Protein AF-A0A7J3WZT4-F1 (afdb_monomer_lite)

pLDDT: mean 79.29, std 18.12, range [39.56, 96.19]

Structure (mmCIF, N/CA/C/O backbone):
data_AF-A0A7J3WZT4-F1
#
_entry.id   AF-A0A7J3WZT4-F1
#
loop_
_atom_site.group_PDB
_atom_site.id
_atom_site.type_symbol
_atom_site.label_atom_id
_atom_site.label_alt_id
_atom_site.label_comp_id
_atom_site.label_asym_id
_atom_site.label_entity_id
_atom_site.label_seq_id
_atom_site.pdbx_PDB_ins_code
_atom_site.Cartn_x
_atom_site.Cartn_y
_atom_site.Cartn_z
_atom_site.occupancy
_atom_site.B_iso_or_equiv
_atom_site.auth_seq_id
_atom_site.auth_comp_id
_atom_site.auth_asym_id
_atom_site.auth_atom_id
_atom_site.pdbx_PDB_model_num
ATOM 1 N N . MET A 1 1 ? 6.155 7.592 3.680 1.00 84.69 1 MET A N 1
ATOM 2 C CA . MET A 1 1 ? 4.956 7.607 4.541 1.00 84.69 1 MET A CA 1
ATOM 3 C C . MET A 1 1 ? 4.592 6.200 4.969 1.00 84.69 1 MET A C 1
ATOM 5 O O . MET A 1 1 ? 4.856 5.254 4.234 1.00 84.69 1 MET A O 1
ATOM 9 N N . THR A 1 2 ? 3.978 6.057 6.136 1.00 87.75 2 THR A N 1
ATOM 10 C CA . THR A 1 2 ? 3.409 4.797 6.619 1.00 87.75 2 THR A CA 1
ATOM 11 C C . THR A 1 2 ? 1.951 4.650 6.177 1.00 87.75 2 THR A C 1
ATOM 13 O O . THR A 1 2 ? 1.250 5.631 5.929 1.00 87.75 2 THR A O 1
ATOM 16 N N . ALA A 1 3 ? 1.439 3.415 6.139 1.00 86.44 3 ALA A N 1
ATOM 17 C CA . ALA A 1 3 ? 0.018 3.172 5.864 1.00 86.44 3 ALA A CA 1
ATOM 18 C C . ALA A 1 3 ? -0.917 3.843 6.896 1.00 86.44 3 ALA A C 1
ATOM 20 O O . ALA A 1 3 ? -2.081 4.098 6.598 1.00 86.44 3 ALA A O 1
ATOM 21 N N . ARG A 1 4 ? -0.416 4.138 8.105 1.00 88.12 4 ARG A N 1
ATOM 22 C CA . ARG A 1 4 ? -1.173 4.821 9.162 1.00 88.12 4 ARG A CA 1
ATOM 23 C C . ARG A 1 4 ? -1.313 6.317 8.883 1.00 88.12 4 ARG A C 1
ATOM 25 O O . ARG A 1 4 ? -2.413 6.841 9.002 1.00 88.12 4 ARG A O 1
ATOM 32 N N . GLU A 1 5 ? -0.236 6.971 8.452 1.00 92.06 5 GLU A N 1
ATOM 33 C CA . GLU A 1 5 ? -0.265 8.376 8.010 1.00 92.06 5 GLU A CA 1
ATOM 34 C C . GLU A 1 5 ? -1.215 8.558 6.823 1.00 92.06 5 GLU A C 1
ATOM 36 O O . GLU A 1 5 ? -2.055 9.452 6.826 1.00 92.06 5 GLU A O 1
ATOM 41 N N . LEU A 1 6 ? -1.146 7.652 5.843 1.00 92.88 6 LEU A N 1
ATOM 42 C CA . LEU A 1 6 ? -2.049 7.663 4.690 1.00 92.88 6 LEU A CA 1
ATOM 43 C C . LEU A 1 6 ? -3.512 7.444 5.092 1.00 92.88 6 LEU A C 1
ATOM 45 O O . LEU A 1 6 ? -4.402 8.080 4.542 1.00 92.88 6 LEU A O 1
ATOM 49 N N . SER A 1 7 ? -3.770 6.570 6.067 1.00 95.44 7 SER A N 1
ATOM 50 C CA . SER A 1 7 ? -5.115 6.346 6.611 1.00 95.44 7 SER A CA 1
ATOM 51 C C . SER A 1 7 ? -5.696 7.601 7.257 1.00 95.44 7 SER A C 1
ATOM 53 O O . SER A 1 7 ? -6.869 7.889 7.040 1.00 95.44 7 SER A O 1
ATOM 55 N N . TYR A 1 8 ? -4.876 8.363 7.984 1.00 96.19 8 TYR A N 1
ATOM 56 C CA . TYR A 1 8 ? -5.284 9.630 8.583 1.00 96.19 8 TYR A CA 1
ATOM 57 C C . TYR A 1 8 ? -5.594 10.695 7.522 1.00 96.19 8 TYR A C 1
ATOM 59 O O . TYR A 1 8 ? -6.665 11.288 7.552 1.00 96.19 8 TYR A O 1
ATOM 67 N N . ILE A 1 9 ? -4.699 10.885 6.545 1.00 95.19 9 ILE A N 1
ATOM 68 C CA . ILE A 1 9 ? -4.846 11.913 5.499 1.00 95.19 9 ILE A CA 1
ATOM 69 C C . ILE A 1 9 ? -6.036 11.627 4.581 1.00 95.19 9 ILE A C 1
ATOM 71 O O . ILE A 1 9 ? -6.791 12.530 4.242 1.00 95.19 9 ILE A O 1
ATOM 75 N N . LEU A 1 10 ? -6.205 10.369 4.171 1.00 93.69 10 LEU A N 1
ATOM 76 C CA . LEU A 1 10 ? -7.255 9.980 3.229 1.00 93.69 10 LEU A CA 1
ATOM 77 C C . LEU A 1 10 ? -8.609 9.734 3.913 1.00 93.69 10 LEU A C 1
ATOM 79 O O . LEU A 1 10 ? -9.593 9.486 3.222 1.00 93.69 10 LEU A O 1
ATOM 83 N N . GLY A 1 11 ? -8.668 9.713 5.250 1.00 95.94 11 GLY A N 1
ATOM 84 C CA . GLY A 1 11 ? -9.878 9.341 5.993 1.00 95.94 11 GLY A CA 1
ATOM 85 C C . GLY A 1 11 ? -10.341 7.899 5.737 1.00 95.94 11 GLY A C 1
ATOM 86 O O . GLY A 1 11 ? -11.501 7.555 5.958 1.00 95.94 11 GLY A O 1
ATOM 87 N N . LEU A 1 12 ? -9.450 7.035 5.243 1.00 94.56 12 LEU A N 1
ATOM 88 C CA . LEU A 1 12 ? -9.765 5.656 4.876 1.00 94.56 12 LEU A CA 1
ATOM 89 C C . LEU A 1 12 ? -9.382 4.689 5.988 1.00 94.56 12 LEU A C 1
ATOM 91 O O . LEU A 1 12 ? -8.359 4.848 6.654 1.00 94.56 12 LEU A O 1
ATOM 95 N N . LYS A 1 13 ? -10.145 3.597 6.124 1.00 93.56 13 LYS A N 1
ATOM 96 C CA . LYS A 1 13 ? -9.775 2.495 7.023 1.00 93.56 13 LYS A CA 1
ATOM 97 C C . LYS A 1 13 ? -8.387 1.946 6.647 1.00 93.56 13 LYS A C 1
ATOM 99 O O . LYS A 1 13 ? -8.140 1.710 5.461 1.00 93.56 13 LYS A O 1
ATOM 104 N N . PRO A 1 14 ? -7.520 1.600 7.620 1.00 88.12 14 PRO A N 1
ATOM 105 C CA . PRO A 1 14 ? -6.174 1.087 7.342 1.00 88.12 14 PRO A CA 1
ATOM 106 C C . PRO A 1 14 ? -6.141 -0.128 6.406 1.00 88.12 14 PRO A C 1
ATOM 108 O O . PRO A 1 14 ? -5.207 -0.290 5.624 1.00 88.12 14 PRO A O 1
ATOM 111 N N . ARG A 1 15 ? -7.173 -0.984 6.457 1.00 91.25 15 ARG A N 1
ATOM 112 C CA . ARG A 1 15 ? -7.325 -2.124 5.540 1.00 91.25 15 ARG A CA 1
ATOM 113 C C . ARG A 1 15 ? -7.440 -1.669 4.084 1.00 91.25 15 ARG A C 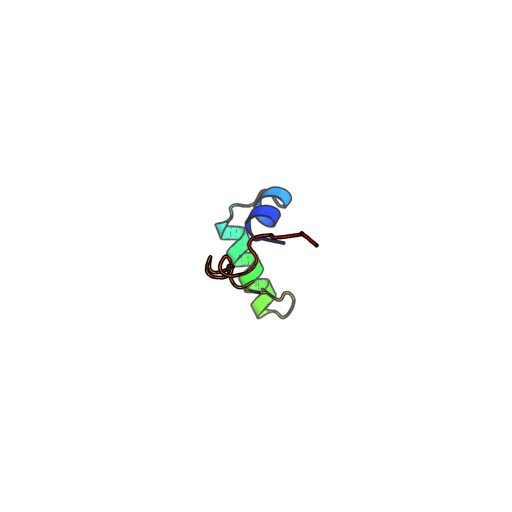1
ATOM 115 O O . ARG A 1 15 ? -6.745 -2.212 3.235 1.00 91.25 15 ARG A O 1
ATOM 122 N N . LYS A 1 16 ? -8.240 -0.633 3.823 1.00 94.31 16 LYS A N 1
ATOM 123 C CA . LYS A 1 16 ? -8.456 -0.104 2.475 1.00 94.31 16 LYS A CA 1
ATOM 124 C C . LYS A 1 16 ? -7.204 0.567 1.918 1.00 94.31 16 LYS A C 1
ATOM 126 O O . LYS A 1 16 ? -6.864 0.366 0.761 1.00 94.31 16 LYS A O 1
ATOM 131 N N . VAL A 1 17 ? -6.469 1.285 2.766 1.00 94.44 17 VAL A N 1
ATOM 132 C CA . VAL A 1 17 ? -5.174 1.874 2.394 1.00 94.44 17 VAL A CA 1
ATOM 133 C C . VAL A 1 17 ? -4.172 0.797 1.981 1.00 94.44 17 VAL A C 1
ATOM 135 O O . VAL A 1 17 ? -3.490 0.956 0.975 1.00 94.44 17 VAL A O 1
ATOM 138 N N . ARG A 1 18 ? -4.106 -0.329 2.705 1.00 91.69 18 ARG A N 1
ATOM 139 C CA . ARG A 1 18 ? -3.231 -1.451 2.324 1.00 91.69 18 ARG A CA 1
ATOM 140 C C . ARG A 1 18 ? -3.605 -2.057 0.971 1.00 91.69 18 ARG A C 1
ATOM 142 O O . ARG A 1 18 ? -2.704 -2.342 0.190 1.00 91.69 18 ARG A O 1
ATOM 149 N N . GLU A 1 19 ? -4.898 -2.222 0.688 1.00 94.38 19 GLU A N 1
ATOM 150 C CA . GLU A 1 19 ? -5.383 -2.705 -0.616 1.00 94.38 19 GLU A CA 1
ATOM 151 C C . GLU A 1 19 ? -4.963 -1.765 -1.754 1.00 94.38 19 GLU A C 1
ATOM 153 O O . GLU A 1 19 ? -4.424 -2.220 -2.761 1.00 94.38 19 GLU A O 1
ATOM 158 N N . ILE A 1 20 ? 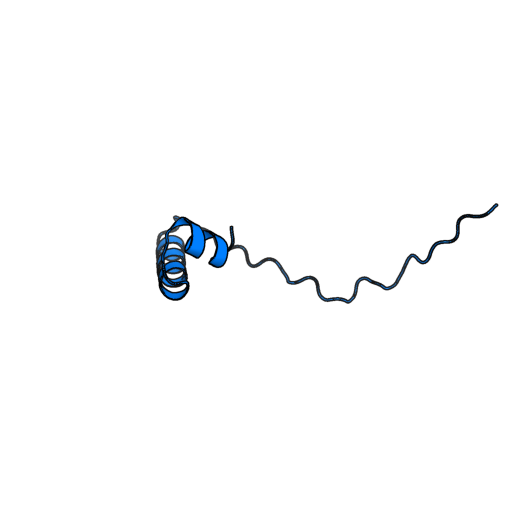-5.143 -0.452 -1.569 1.00 94.44 20 ILE A N 1
ATOM 159 C CA . ILE A 1 20 ? -4.748 0.567 -2.553 1.00 94.44 20 ILE A CA 1
ATOM 160 C C . ILE A 1 20 ? -3.234 0.534 -2.780 1.00 94.44 20 ILE A C 1
ATOM 162 O O . ILE A 1 20 ? -2.785 0.477 -3.920 1.00 94.44 20 ILE A O 1
ATOM 166 N N . LEU A 1 21 ? -2.436 0.503 -1.708 1.00 93.25 21 LEU A N 1
ATOM 167 C CA . LEU A 1 21 ? -0.976 0.432 -1.814 1.00 93.25 21 LEU A CA 1
ATOM 168 C C . LEU A 1 21 ? -0.507 -0.841 -2.535 1.00 93.25 21 LEU A C 1
ATOM 170 O O . LEU A 1 21 ? 0.437 -0.787 -3.319 1.00 93.25 21 LEU A O 1
ATOM 174 N N . GLN A 1 22 ? -1.175 -1.979 -2.319 1.00 93.25 22 GLN A N 1
ATOM 175 C CA . GLN A 1 22 ? -0.902 -3.205 -3.073 1.00 93.25 22 GLN A CA 1
ATOM 176 C C . GLN A 1 22 ? -1.240 -3.063 -4.558 1.00 93.25 22 GLN A C 1
ATOM 178 O O . GLN A 1 22 ? -0.459 -3.519 -5.393 1.00 93.25 22 GLN A O 1
ATOM 183 N N . ALA A 1 23 ? -2.376 -2.448 -4.894 1.00 95.25 23 ALA A N 1
ATOM 184 C CA . ALA A 1 23 ? -2.771 -2.218 -6.280 1.00 95.25 23 ALA A CA 1
ATOM 185 C C . ALA A 1 23 ? -1.774 -1.299 -7.003 1.00 95.25 23 ALA A C 1
ATOM 187 O O . ALA A 1 23 ? -1.308 -1.635 -8.089 1.00 95.25 23 ALA A O 1
ATOM 188 N N . LEU A 1 24 ? -1.364 -0.201 -6.360 1.00 94.75 24 LEU A N 1
ATOM 189 C CA . LEU A 1 24 ? -0.360 0.722 -6.897 1.00 94.75 24 LEU A CA 1
ATOM 190 C C . LEU A 1 24 ? 0.998 0.042 -7.099 1.00 94.75 24 LEU A C 1
ATOM 192 O O . LEU A 1 24 ? 1.637 0.252 -8.125 1.00 94.75 24 LEU A O 1
ATOM 196 N N . ARG A 1 25 ? 1.411 -0.830 -6.170 1.00 93.38 25 ARG A N 1
ATOM 197 C CA . ARG A 1 25 ? 2.638 -1.621 -6.323 1.00 93.38 25 ARG A CA 1
ATOM 198 C C . ARG A 1 25 ? 2.569 -2.571 -7.515 1.00 93.38 25 ARG A C 1
ATOM 200 O O . ARG A 1 25 ? 3.525 -2.655 -8.275 1.00 93.38 25 ARG A O 1
ATOM 207 N N . LYS A 1 26 ? 1.447 -3.275 -7.696 1.00 94.44 26 LYS A N 1
ATOM 208 C CA . LYS A 1 26 ? 1.240 -4.169 -8.850 1.00 94.44 26 LYS A CA 1
ATOM 209 C C . LYS A 1 26 ? 1.241 -3.413 -10.178 1.00 94.44 26 LYS A C 1
ATOM 211 O O . LYS A 1 26 ? 1.698 -3.957 -11.172 1.00 94.44 26 LYS A O 1
ATOM 216 N N . ALA A 1 27 ? 0.753 -2.175 -10.179 1.00 96.00 27 ALA A N 1
ATOM 217 C CA . ALA A 1 27 ? 0.760 -1.299 -11.344 1.00 96.00 27 ALA A CA 1
ATOM 218 C C . ALA A 1 27 ? 2.120 -0.617 -11.602 1.00 96.00 27 ALA A C 1
ATOM 220 O O . ALA A 1 27 ? 2.239 0.127 -12.568 1.00 96.00 27 ALA A O 1
ATOM 221 N N . GLY A 1 28 ? 3.128 -0.818 -10.741 1.00 95.31 28 GLY A N 1
ATOM 222 C CA . GLY A 1 28 ? 4.426 -0.141 -10.852 1.00 95.31 28 GLY A CA 1
ATOM 223 C C . GLY A 1 28 ? 4.390 1.353 -10.509 1.00 95.31 28 GLY A C 1
ATOM 224 O O . GLY A 1 28 ? 5.332 2.074 -10.810 1.00 95.31 28 GLY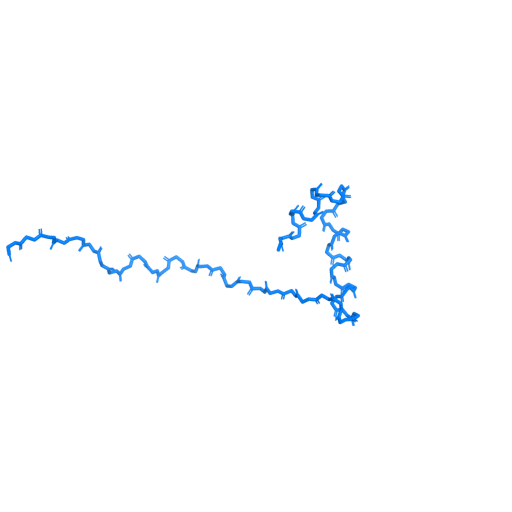 A O 1
ATOM 225 N N . LEU A 1 29 ? 3.314 1.828 -9.873 1.00 94.19 29 LEU A N 1
ATOM 226 C CA . LEU A 1 29 ? 3.109 3.239 -9.522 1.00 94.19 29 LEU A CA 1
ATOM 227 C C . LEU A 1 29 ? 3.619 3.593 -8.119 1.00 94.19 29 LEU A C 1
ATOM 229 O O . LEU A 1 29 ? 3.671 4.766 -7.757 1.00 94.19 29 LEU A O 1
ATOM 233 N N . ALA A 1 30 ? 3.940 2.590 -7.300 1.00 90.00 30 ALA A N 1
ATOM 234 C CA . ALA A 1 30 ? 4.448 2.795 -5.951 1.00 90.00 30 ALA A CA 1
ATOM 235 C C . ALA A 1 30 ? 5.404 1.680 -5.521 1.00 90.00 30 ALA A C 1
ATOM 237 O O . ALA A 1 30 ? 5.159 0.498 -5.769 1.00 90.00 30 ALA A O 1
ATOM 238 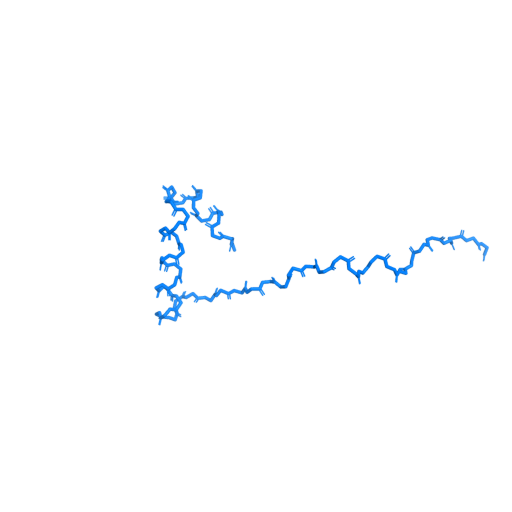N N . GLU A 1 31 ? 6.431 2.049 -4.760 1.00 87.56 31 GLU A N 1
ATOM 239 C CA . GLU A 1 31 ? 7.323 1.109 -4.089 1.00 87.56 31 GLU A CA 1
ATOM 240 C C . GLU A 1 31 ? 7.124 1.156 -2.573 1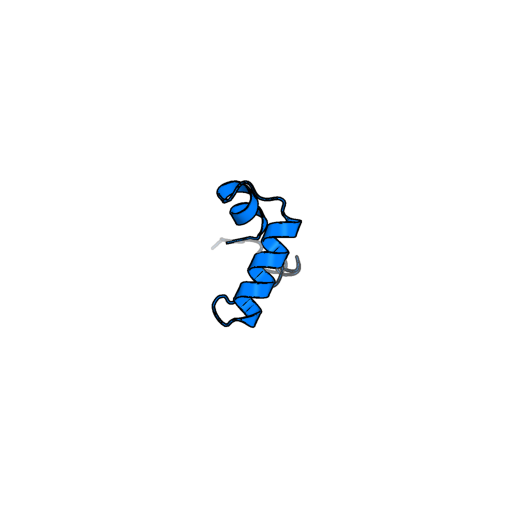.00 87.56 31 GLU A C 1
ATOM 242 O O . GLU A 1 31 ? 6.986 2.217 -1.962 1.00 87.56 31 GLU A O 1
ATOM 247 N N . CYS A 1 32 ? 7.099 -0.018 -1.942 1.00 84.38 32 CYS A N 1
ATOM 248 C CA . CYS A 1 32 ? 6.983 -0.137 -0.495 1.00 84.38 32 CYS A CA 1
ATOM 249 C C . CYS A 1 32 ? 8.332 -0.564 0.078 1.00 84.38 32 CYS A C 1
ATOM 251 O O . CYS A 1 32 ? 8.715 -1.728 -0.034 1.00 84.38 32 CYS A O 1
ATOM 253 N N . ILE A 1 33 ? 9.024 0.368 0.729 1.00 83.75 33 ILE A N 1
ATOM 254 C CA . ILE A 1 33 ? 10.294 0.088 1.398 1.00 83.75 33 ILE A CA 1
ATOM 255 C C . ILE A 1 33 ? 9.996 -0.430 2.804 1.00 83.75 33 ILE A C 1
ATOM 257 O O . ILE A 1 33 ? 9.485 0.299 3.658 1.00 83.75 33 ILE A O 1
ATOM 261 N N . ILE A 1 34 ? 10.321 -1.698 3.056 1.00 79.38 34 ILE A N 1
ATOM 262 C CA . ILE A 1 34 ? 10.312 -2.251 4.410 1.00 79.38 34 ILE A CA 1
ATOM 263 C C . ILE A 1 34 ? 11.590 -1.763 5.082 1.00 79.38 34 ILE A C 1
ATOM 265 O O . ILE A 1 34 ? 12.672 -2.288 4.831 1.00 79.38 34 ILE A O 1
ATOM 269 N N . LYS A 1 35 ? 11.478 -0.729 5.921 1.00 74.88 35 LYS A N 1
ATOM 270 C CA . LYS A 1 35 ? 12.603 -0.339 6.771 1.00 74.88 35 LYS A CA 1
ATOM 271 C C . LYS A 1 35 ? 12.852 -1.469 7.773 1.00 74.88 35 LYS A C 1
ATOM 273 O O . LYS A 1 35 ? 11.893 -1.877 8.439 1.00 74.88 35 LYS A O 1
ATOM 278 N N . PRO A 1 36 ? 14.093 -1.967 7.906 1.00 70.44 36 PRO A N 1
ATOM 279 C CA . PRO A 1 36 ? 14.410 -2.892 8.979 1.00 70.44 36 PRO A CA 1
ATOM 280 C C . PRO A 1 36 ? 14.047 -2.216 10.303 1.00 70.44 36 PRO A C 1
ATOM 282 O O . PRO A 1 36 ? 14.383 -1.050 10.538 1.00 70.44 36 PRO A O 1
ATOM 285 N N . LYS A 1 37 ? 13.305 -2.919 11.163 1.00 67.75 37 LYS A N 1
ATOM 286 C CA . LYS A 1 37 ? 13.183 -2.492 12.558 1.00 67.75 37 LYS A CA 1
ATOM 287 C C . LYS A 1 37 ? 14.600 -2.500 13.124 1.00 67.75 37 LYS A C 1
ATOM 289 O O . LYS A 1 37 ? 15.275 -3.514 12.981 1.00 67.75 37 LYS A O 1
ATOM 294 N N . LYS A 1 38 ? 15.039 -1.403 13.753 1.00 56.78 38 LYS A N 1
ATOM 295 C CA . LYS A 1 38 ? 16.224 -1.437 14.620 1.00 56.78 38 LYS A CA 1
ATOM 296 C C . LYS A 1 38 ? 16.020 -2.597 15.598 1.00 56.78 38 LYS A C 1
ATOM 298 O O . LYS A 1 38 ? 15.133 -2.517 16.448 1.00 56.78 38 LYS A O 1
ATOM 303 N N . THR A 1 39 ? 16.766 -3.685 15.435 1.00 57.75 39 THR A N 1
ATOM 304 C CA .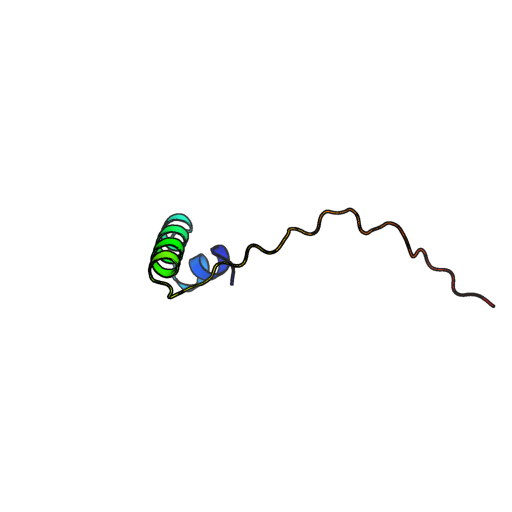 THR A 1 39 ? 16.972 -4.642 16.515 1.00 57.75 39 THR A CA 1
ATOM 305 C C . THR A 1 39 ? 17.707 -3.891 17.612 1.00 57.75 39 THR A C 1
ATOM 307 O O . THR A 1 39 ? 18.596 -3.080 17.353 1.00 57.75 39 THR A O 1
ATOM 310 N N . LEU A 1 40 ? 17.262 -4.079 18.846 1.00 56.78 40 LEU A N 1
ATOM 311 C CA . LEU A 1 40 ? 17.727 -3.356 20.026 1.00 56.78 40 LEU A CA 1
ATOM 312 C C . LEU A 1 40 ? 19.099 -3.887 20.500 1.00 56.78 40 LEU A C 1
ATOM 314 O O . LEU A 1 40 ? 19.347 -3.974 21.691 1.00 56.78 40 LEU A O 1
ATOM 318 N N . GLU A 1 41 ? 19.980 -4.250 19.565 1.00 56.44 41 GLU A N 1
ATOM 319 C CA . GLU A 1 41 ? 21.313 -4.829 19.800 1.00 56.44 41 GLU A CA 1
ATOM 320 C C . GLU A 1 41 ? 22.410 -3.930 19.209 1.00 56.44 41 GLU A C 1
ATOM 322 O O . GLU A 1 41 ? 23.313 -4.360 18.501 1.00 56.44 41 GLU A O 1
ATOM 327 N N . SER A 1 42 ? 22.310 -2.624 19.455 1.00 51.19 42 SER A N 1
ATOM 328 C CA . SER A 1 42 ? 23.400 -1.673 19.173 1.00 51.19 42 SER A CA 1
ATOM 329 C C . SER A 1 42 ? 23.659 -0.732 20.353 1.00 51.19 42 SER A C 1
ATOM 331 O O . SER A 1 42 ? 24.194 0.354 20.176 1.00 51.19 42 SER A O 1
ATOM 333 N N . PHE A 1 43 ? 23.281 -1.148 21.568 1.00 52.81 43 PHE A N 1
ATOM 334 C CA . PHE A 1 43 ? 23.609 -0.460 22.825 1.00 52.81 43 PHE A CA 1
ATOM 335 C C . PHE A 1 43 ? 24.725 -1.191 23.585 1.00 52.81 43 PHE A C 1
ATOM 337 O O . PHE A 1 43 ? 24.670 -1.365 24.801 1.00 52.81 43 PHE A O 1
ATOM 344 N N . SER A 1 44 ? 25.742 -1.666 22.871 1.00 52.88 44 SER A N 1
ATOM 345 C CA . SER A 1 44 ? 26.941 -2.241 23.480 1.00 52.88 44 SER A CA 1
ATOM 346 C C . SER A 1 44 ? 28.166 -1.753 22.727 1.00 52.88 44 SER A C 1
ATOM 348 O O . SER A 1 44 ? 28.700 -2.472 21.902 1.00 52.88 44 SER A O 1
ATOM 350 N N . GLU A 1 45 ? 28.516 -0.488 22.951 1.00 55.91 45 GLU A N 1
ATOM 351 C CA . GLU A 1 45 ? 29.880 0.022 23.166 1.00 55.91 45 GLU A CA 1
ATOM 352 C C . GLU A 1 45 ? 29.870 1.548 23.049 1.00 55.91 45 GLU A C 1
ATOM 354 O O . GLU A 1 45 ? 29.277 2.118 22.137 1.00 55.91 45 GLU A O 1
ATOM 359 N N . GLY A 1 46 ? 30.495 2.206 24.024 1.00 51.75 46 GLY A N 1
ATOM 360 C CA . GLY A 1 46 ? 30.534 3.662 24.137 1.00 51.75 46 GLY A CA 1
ATOM 361 C C . GLY A 1 46 ? 29.915 4.192 25.427 1.00 51.75 46 GLY A C 1
ATOM 362 O O . GLY A 1 46 ? 29.153 5.152 25.392 1.00 51.75 46 GLY A O 1
ATOM 363 N N . LYS A 1 47 ? 30.223 3.569 26.573 1.00 51.53 47 LYS A N 1
ATOM 364 C CA . LYS A 1 47 ? 30.225 4.319 27.833 1.00 51.53 47 LYS A CA 1
ATOM 365 C C . LYS A 1 47 ? 31.350 5.346 27.740 1.00 51.53 47 LYS A C 1
ATOM 367 O O . LYS A 1 47 ? 32.492 4.970 27.487 1.00 51.53 47 LYS A O 1
ATOM 372 N N . ASP A 1 48 ? 30.986 6.606 27.933 1.00 57.44 48 ASP A N 1
ATOM 373 C CA . ASP A 1 48 ? 31.863 7.708 28.301 1.00 57.44 48 ASP A CA 1
ATOM 374 C C . ASP A 1 48 ? 33.067 7.278 29.148 1.00 57.44 48 ASP A C 1
ATOM 376 O O . ASP A 1 48 ? 32.916 6.598 30.165 1.00 57.44 48 ASP A O 1
ATOM 380 N N . ASN A 1 49 ? 34.242 7.782 28.775 1.00 51.16 49 ASN A N 1
ATOM 381 C CA . ASN A 1 49 ? 35.068 8.504 29.734 1.00 51.16 49 ASN A CA 1
ATOM 382 C C . ASN A 1 49 ? 35.992 9.479 28.991 1.00 51.16 49 ASN A C 1
ATOM 384 O O . ASN A 1 49 ? 37.041 9.107 28.472 1.00 51.16 49 ASN A O 1
ATOM 388 N N . GLN A 1 50 ? 35.582 10.751 28.963 1.00 50.16 50 GLN A N 1
ATOM 389 C CA . GLN A 1 50 ? 36.534 11.857 28.987 1.00 50.16 50 GLN A CA 1
ATOM 390 C C . GLN A 1 50 ? 37.353 11.747 30.279 1.00 50.16 50 GLN A C 1
ATOM 392 O O . GLN A 1 50 ? 36.741 11.723 31.343 1.00 50.16 50 GLN A O 1
ATOM 397 N N . GLN A 1 51 ? 38.688 11.723 30.198 1.00 47.69 51 GLN A N 1
ATOM 398 C CA . GLN A 1 51 ? 39.599 12.460 31.091 1.00 47.69 51 GLN A CA 1
ATOM 399 C C . GLN A 1 51 ? 41.080 12.168 30.784 1.00 47.69 51 GLN A C 1
ATOM 401 O O . GLN A 1 51 ? 41.455 11.009 30.615 1.00 47.69 51 GLN A O 1
ATOM 406 N N . LEU A 1 52 ? 41.859 13.262 30.851 1.00 39.56 52 LEU A N 1
ATOM 407 C CA . LEU A 1 52 ? 43.322 13.460 30.786 1.00 39.56 52 LEU A CA 1
ATOM 408 C C . LEU A 1 52 ? 43.962 13.546 29.394 1.00 39.56 52 LEU A C 1
ATOM 410 O O . LEU A 1 52 ? 44.245 12.504 28.770 1.00 39.56 52 LEU A O 1
#

Radius of gyration: 19.44 Å; chains: 1; bounding box: 53×18×42 Å

Secondary structure (DSSP, 8-state):
--HHHHHHHHT--HHHHHHHHHHHHHTTS-----PPP--S---SS-------

Sequence (52 aa):
MTARELSYILGLKPRKVREILQALRKAGLAECIIKPKKTLESFSEGKDNQQL

Foldseek 3Di:
DDLVVVCVVVVHDSVVSVVVQVVCVVVVNDDDDDDDDPDPPPPPDDDDDDDD